Protein AF-Z4WVW5-F1 (afdb_monomer)

Foldseek 3Di:
DDDDDDDDDDPDDDDDDDDDDDDDDPPPPPPPPPPPPPPDDDDDDDDDPDPVVVVVLVVVVVQQPDPDSVVSVVCVVVVPDGDRPPDPPLVVVLVVLLVVLVVVLVVLVVVLVVLVVVLVPDDDPVVNVVSVVVNVVSVVVNVVSVVVNVVSVVVSVVD

InterPro domains:
  IPR045788 MobC-like protein [PF19514] (37-158)

Mean predicted aligned error: 17.01 Å

Sequence (159 aa):
MCLCPTNYRFADKDPCPKRGENHSEVVITTPRVMSERIERWDRWDTRLPSTKDQEKVIALFHKSGAKTKSDFVRARLLDESFKVITVDKSAVEYYRKLSQLTAQTHKIGILYNQTVKAINSYHSVKAAQVMLQRLEQYSQQIITLEQQAISLTLDYRKR

pLDDT: mean 77.6, std 21.46, range [31.7, 98.25]

Radius of gyration: 37.01 Å; Cα contacts (8 Å, |Δi|>4): 53; chains: 1; bounding box: 81×79×91 Å

Structure (mmCIF, N/CA/C/O backbone):
data_AF-Z4WVW5-F1
#
_entry.id   AF-Z4WVW5-F1
#
loop_
_atom_site.group_PDB
_atom_site.id
_atom_site.type_symbol
_atom_site.label_atom_id
_atom_site.label_alt_id
_atom_site.label_comp_id
_atom_site.label_asym_id
_atom_site.label_entity_id
_atom_site.label_seq_id
_atom_site.pdbx_PDB_ins_code
_atom_site.Cartn_x
_atom_site.Cartn_y
_atom_site.Cartn_z
_atom_site.occupancy
_atom_site.B_iso_or_equiv
_atom_site.auth_seq_id
_atom_site.auth_comp_id
_atom_site.auth_asym_id
_atom_site.auth_atom_id
_atom_site.pdbx_PDB_model_num
ATOM 1 N N . MET A 1 1 ? 21.839 41.599 -58.577 1.00 39.00 1 MET A N 1
ATOM 2 C CA . MET A 1 1 ? 22.358 40.400 -57.892 1.00 39.00 1 MET A CA 1
ATOM 3 C C . MET A 1 1 ? 23.797 40.660 -57.498 1.00 39.00 1 MET A C 1
ATOM 5 O O . MET A 1 1 ? 24.618 40.810 -58.387 1.00 39.00 1 MET A O 1
ATOM 9 N N . CYS A 1 2 ? 24.075 40.702 -56.198 1.00 31.70 2 CYS A N 1
ATOM 10 C CA . CYS A 1 2 ? 25.390 40.400 -55.640 1.00 31.70 2 CYS A CA 1
ATOM 11 C C . CYS A 1 2 ? 25.132 39.410 -54.504 1.00 31.70 2 CYS A C 1
ATOM 13 O O . CYS A 1 2 ? 24.402 39.721 -53.565 1.00 31.70 2 CYS A O 1
ATOM 15 N N . LEU A 1 3 ? 25.649 38.196 -54.656 1.00 38.47 3 LEU A N 1
ATOM 16 C CA . LEU A 1 3 ? 25.651 37.164 -53.631 1.00 38.47 3 LEU A CA 1
ATOM 17 C C . LEU A 1 3 ? 26.873 37.395 -52.745 1.00 38.47 3 LEU A C 1
ATOM 19 O O . LEU A 1 3 ? 27.987 37.400 -53.257 1.00 38.47 3 LEU A O 1
ATOM 23 N N . CYS A 1 4 ? 26.667 37.514 -51.437 1.00 39.22 4 CYS A N 1
ATOM 24 C CA . CYS A 1 4 ? 27.576 36.916 -50.468 1.00 39.22 4 CYS A CA 1
ATOM 25 C C . CYS A 1 4 ? 26.791 36.476 -49.222 1.00 39.22 4 CYS A C 1
ATOM 27 O O . CYS A 1 4 ? 25.831 37.152 -48.840 1.00 39.22 4 CYS A O 1
ATOM 29 N N . PRO A 1 5 ? 27.143 35.316 -48.640 1.00 42.47 5 PRO A N 1
ATOM 30 C CA . PRO A 1 5 ? 26.321 34.587 -47.689 1.00 42.47 5 PRO A CA 1
ATOM 31 C C . PRO A 1 5 ? 26.726 34.889 -46.240 1.00 42.47 5 PRO A C 1
ATOM 33 O O . PRO A 1 5 ? 27.718 35.557 -45.979 1.00 42.47 5 PRO A O 1
ATOM 36 N N . THR A 1 6 ? 25.970 34.311 -45.307 1.00 41.50 6 THR A N 1
ATOM 37 C CA . THR A 1 6 ? 26.150 34.306 -43.842 1.00 41.50 6 THR A CA 1
ATOM 38 C C . THR A 1 6 ? 25.627 35.532 -43.086 1.00 41.50 6 THR A C 1
ATOM 40 O O . THR A 1 6 ? 26.337 36.441 -42.675 1.00 41.50 6 THR A O 1
ATOM 43 N N . ASN A 1 7 ? 24.316 35.466 -42.829 1.00 43.22 7 ASN A N 1
ATOM 44 C CA . ASN A 1 7 ? 23.658 36.092 -41.688 1.00 43.22 7 ASN A CA 1
ATOM 45 C C . ASN A 1 7 ? 24.294 35.594 -40.382 1.00 43.22 7 ASN A C 1
ATOM 47 O O . ASN A 1 7 ? 23.912 34.539 -39.886 1.00 43.22 7 ASN A O 1
ATOM 51 N N . TYR A 1 8 ? 25.199 36.367 -39.792 1.00 40.72 8 TYR A N 1
ATOM 52 C CA . TYR A 1 8 ? 25.385 36.356 -38.343 1.00 40.72 8 TYR A CA 1
ATOM 53 C C . TYR A 1 8 ? 25.574 37.791 -37.853 1.00 40.72 8 TYR A C 1
ATOM 55 O O . TYR A 1 8 ? 26.498 38.497 -38.249 1.00 40.72 8 TYR A O 1
ATOM 63 N N . ARG A 1 9 ? 24.635 38.241 -37.015 1.00 36.62 9 ARG A N 1
ATOM 64 C CA . ARG A 1 9 ? 24.700 39.533 -36.332 1.00 36.62 9 ARG A CA 1
ATOM 65 C C . ARG A 1 9 ? 25.750 39.438 -35.226 1.00 36.62 9 ARG A C 1
ATOM 67 O O . ARG A 1 9 ? 25.518 38.746 -34.240 1.00 36.62 9 ARG A O 1
ATOM 74 N N . PHE A 1 10 ? 26.860 40.155 -35.368 1.00 37.53 10 PHE A N 1
ATOM 75 C CA . PHE A 1 10 ? 27.713 40.479 -34.229 1.00 37.53 10 PHE A CA 1
ATOM 76 C C . PHE A 1 10 ? 27.040 41.602 -33.436 1.00 37.53 10 PHE A C 1
ATOM 78 O O . PHE A 1 10 ? 26.938 42.736 -33.903 1.00 37.53 10 PHE A O 1
ATOM 85 N N . ALA A 1 11 ? 26.516 41.257 -32.263 1.00 47.97 11 ALA A N 1
ATOM 86 C CA . ALA A 1 11 ? 26.166 42.219 -31.233 1.00 47.97 11 ALA A CA 1
ATOM 87 C C . ALA A 1 11 ? 27.382 42.365 -30.315 1.00 47.97 11 ALA A C 1
ATOM 89 O O . ALA A 1 11 ? 27.515 41.612 -29.365 1.00 47.97 11 ALA A O 1
ATOM 90 N N . ASP A 1 12 ? 28.281 43.280 -30.664 1.00 45.47 12 ASP A N 1
ATOM 91 C CA . ASP A 1 12 ? 29.064 44.050 -29.698 1.00 45.47 12 ASP A CA 1
ATOM 92 C C . ASP A 1 12 ? 29.551 45.313 -30.412 1.00 45.47 12 ASP A C 1
ATOM 94 O O . ASP A 1 12 ? 30.298 45.279 -31.391 1.00 45.47 12 ASP A O 1
ATOM 98 N N . LYS A 1 13 ? 28.982 46.443 -29.997 1.00 40.88 13 LYS A N 1
ATOM 99 C CA . LYS A 1 13 ? 29.319 47.783 -30.464 1.00 40.88 13 LYS A CA 1
ATOM 100 C C . LYS A 1 13 ? 30.357 48.340 -29.497 1.00 40.88 13 LYS A C 1
ATOM 102 O O . LYS A 1 13 ? 29.965 48.985 -28.534 1.00 40.88 13 LYS A O 1
ATOM 107 N N . ASP A 1 14 ? 31.636 48.179 -29.806 1.00 44.62 14 ASP A N 1
ATOM 108 C CA . ASP A 1 14 ? 32.659 49.067 -29.252 1.00 44.62 14 ASP A CA 1
ATOM 109 C C . ASP A 1 14 ? 33.015 50.126 -30.308 1.00 44.62 14 ASP A C 1
ATOM 111 O O . ASP A 1 14 ? 33.326 49.780 -31.454 1.00 44.62 14 ASP A O 1
ATOM 115 N N . PRO A 1 15 ? 32.907 51.432 -30.001 1.00 42.28 15 PRO A N 1
ATOM 116 C CA . PRO A 1 15 ? 33.232 52.475 -30.963 1.00 42.28 15 PRO A CA 1
ATOM 117 C C . PRO A 1 15 ? 34.748 52.524 -31.204 1.00 42.28 15 PRO A C 1
ATOM 119 O O . PRO A 1 15 ? 35.536 52.477 -30.263 1.00 42.28 15 PRO A O 1
ATOM 122 N N . CYS A 1 16 ? 35.170 52.652 -32.469 1.00 39.53 16 CYS A N 1
ATOM 123 C CA . CYS A 1 16 ? 36.582 52.851 -32.812 1.00 39.53 16 CYS A CA 1
ATOM 124 C C . CYS A 1 16 ? 37.171 54.063 -32.060 1.00 39.53 16 CYS A C 1
ATOM 126 O O . CYS A 1 16 ? 36.547 55.132 -32.061 1.00 39.53 16 CYS A O 1
ATOM 128 N N . PRO A 1 17 ? 38.384 53.951 -31.485 1.00 41.31 17 PRO A N 1
ATOM 129 C CA . PRO A 1 17 ? 38.990 55.048 -30.749 1.00 41.31 17 PRO A CA 1
ATOM 130 C C . PRO A 1 17 ? 39.414 56.161 -31.713 1.00 41.31 17 PRO A C 1
ATOM 132 O O . PRO A 1 17 ? 40.002 55.915 -32.771 1.00 41.31 17 PRO A O 1
ATOM 135 N N . LYS A 1 18 ? 39.108 57.411 -31.348 1.00 38.47 18 LYS A N 1
ATOM 136 C CA . LYS A 1 18 ? 39.609 58.590 -32.059 1.00 38.47 18 LYS A CA 1
ATOM 137 C C . LYS A 1 18 ? 41.075 58.821 -31.698 1.00 38.47 18 LYS A C 1
ATOM 139 O O . LYS A 1 18 ? 41.465 58.745 -30.540 1.00 38.47 18 LYS A O 1
ATOM 144 N N . ARG A 1 19 ? 41.867 59.109 -32.729 1.00 39.41 19 ARG A N 1
ATOM 145 C CA . ARG A 1 19 ? 43.294 59.435 -32.669 1.00 39.41 19 ARG A CA 1
ATOM 146 C C . ARG A 1 19 ? 43.507 60.718 -31.848 1.00 39.41 19 ARG A C 1
ATOM 148 O O . ARG A 1 19 ? 43.008 61.763 -32.254 1.00 39.41 19 ARG A O 1
ATOM 155 N N . GLY A 1 20 ? 44.257 60.629 -30.749 1.00 34.94 20 GLY A N 1
ATOM 156 C CA . GLY A 1 20 ? 44.686 61.774 -29.941 1.00 34.94 20 GLY A CA 1
ATOM 157 C C . GLY A 1 20 ? 45.621 61.376 -28.790 1.00 34.94 20 GLY A C 1
ATOM 158 O O . GLY A 1 20 ? 45.187 60.709 -27.865 1.00 34.94 20 GLY A O 1
ATOM 159 N N . GLU A 1 21 ? 46.884 61.792 -28.919 1.00 38.62 21 GLU A N 1
ATOM 160 C CA . GLU A 1 21 ? 47.858 62.185 -27.877 1.00 38.62 21 GLU A CA 1
ATOM 161 C C . GLU A 1 21 ? 48.318 61.193 -26.776 1.00 38.62 21 GLU A C 1
ATOM 163 O O . GLU A 1 21 ? 47.671 60.953 -25.767 1.00 38.62 21 GLU A O 1
ATOM 168 N N . ASN A 1 22 ? 49.546 60.695 -26.982 1.00 42.91 22 ASN A N 1
ATOM 169 C CA . ASN A 1 22 ? 50.688 60.649 -26.054 1.00 42.91 22 ASN A CA 1
ATOM 170 C C . ASN A 1 22 ? 50.462 60.404 -24.550 1.00 42.91 22 ASN A C 1
ATOM 172 O O . ASN A 1 22 ? 50.681 61.324 -23.773 1.00 42.91 22 ASN A O 1
ATOM 176 N N . HIS A 1 23 ? 50.300 59.146 -24.124 1.00 36.28 23 HIS A N 1
ATOM 177 C CA . HIS A 1 23 ? 50.807 58.685 -22.820 1.00 36.28 23 HIS A CA 1
ATOM 178 C C . HIS A 1 23 ? 51.291 57.229 -22.926 1.00 36.28 23 HIS A C 1
ATOM 180 O O . HIS A 1 23 ? 50.565 56.359 -23.401 1.00 36.28 23 HIS A O 1
ATOM 186 N N . SER A 1 24 ? 52.526 56.958 -22.497 1.00 38.81 24 SER A N 1
ATOM 187 C CA . SER A 1 24 ? 53.051 55.596 -22.366 1.00 38.81 24 SER A CA 1
ATOM 188 C C . SER A 1 24 ? 52.468 54.953 -21.108 1.00 38.81 24 SER A C 1
ATOM 190 O O . SER A 1 24 ? 53.038 55.080 -20.026 1.00 38.81 24 SER A O 1
ATOM 192 N N . GLU A 1 25 ? 51.332 54.270 -21.220 1.00 37.12 25 GLU A N 1
ATOM 193 C CA . GLU A 1 25 ? 50.881 53.367 -20.161 1.00 37.12 25 GLU A CA 1
ATOM 194 C C . GLU A 1 25 ? 51.698 52.074 -20.228 1.00 37.12 25 GLU A C 1
ATOM 196 O O . GLU A 1 25 ? 51.626 51.309 -21.192 1.00 37.12 25 GLU A O 1
ATOM 201 N N . VAL A 1 26 ? 52.494 51.819 -19.187 1.00 43.03 26 VAL A N 1
ATOM 202 C CA . VAL A 1 26 ? 53.070 50.494 -18.949 1.00 43.03 26 VAL A CA 1
ATOM 203 C C . VAL A 1 26 ? 51.922 49.584 -18.527 1.00 43.03 26 VAL A C 1
ATOM 205 O O . VAL A 1 26 ? 51.609 49.443 -17.347 1.00 43.03 26 VAL A O 1
ATOM 208 N N . VAL A 1 27 ? 51.261 48.979 -19.511 1.00 42.75 27 VAL A N 1
ATOM 209 C CA . VAL A 1 27 ? 50.286 47.918 -19.274 1.00 42.75 27 VAL A CA 1
ATOM 210 C C . VAL A 1 27 ? 51.073 46.691 -18.834 1.00 42.75 27 VAL A C 1
ATOM 212 O O . VAL A 1 27 ? 51.580 45.930 -19.659 1.00 42.75 27 VAL A O 1
ATOM 215 N N . ILE A 1 28 ? 51.198 46.500 -17.518 1.00 41.00 28 ILE A N 1
ATOM 216 C CA . ILE A 1 28 ? 51.646 45.233 -16.942 1.00 41.00 28 ILE A CA 1
ATOM 217 C C . ILE A 1 28 ? 50.604 44.195 -17.351 1.00 41.00 28 ILE A C 1
ATOM 219 O O . ILE A 1 28 ? 49.548 44.053 -16.734 1.00 41.00 28 ILE A O 1
ATOM 223 N N . THR A 1 29 ? 50.877 43.496 -18.448 1.00 43.31 29 THR A N 1
ATOM 224 C CA . THR A 1 29 ? 50.050 42.388 -18.901 1.00 43.31 29 THR A CA 1
ATOM 225 C C . THR A 1 29 ? 50.359 41.234 -17.963 1.00 43.31 29 THR A C 1
ATOM 227 O O . THR A 1 29 ? 51.326 40.498 -18.144 1.00 43.31 29 THR A O 1
ATOM 230 N N . THR A 1 30 ? 49.565 41.093 -16.903 1.00 41.50 30 THR A N 1
ATOM 231 C CA . THR A 1 30 ? 49.474 39.803 -16.222 1.00 41.50 30 THR A CA 1
ATOM 232 C C . THR A 1 30 ? 49.127 38.775 -17.299 1.00 41.50 30 THR A C 1
ATOM 234 O O . THR A 1 30 ? 48.202 39.019 -18.083 1.00 41.50 30 THR A O 1
ATOM 237 N N . PRO A 1 31 ? 49.885 37.670 -17.432 1.00 43.88 31 PRO A N 1
ATOM 238 C CA . PRO A 1 31 ? 49.572 36.680 -18.440 1.00 43.88 31 PRO A CA 1
ATOM 239 C C . PRO A 1 31 ? 48.172 36.172 -18.126 1.00 43.88 31 PRO A C 1
ATOM 241 O O . PRO A 1 31 ? 47.926 35.567 -17.082 1.00 43.88 31 PRO A O 1
ATOM 244 N N . ARG A 1 32 ? 47.234 36.486 -19.022 1.00 46.62 32 ARG A N 1
ATOM 245 C CA . ARG A 1 32 ? 45.909 35.882 -19.042 1.00 46.62 32 ARG A CA 1
ATOM 246 C C . ARG A 1 32 ? 46.187 34.388 -19.069 1.00 46.62 32 ARG A C 1
ATOM 248 O O . ARG A 1 32 ? 46.727 33.905 -20.062 1.00 46.62 32 ARG A O 1
ATOM 255 N N . VAL A 1 33 ? 45.902 33.685 -17.972 1.00 50.38 33 VAL A N 1
ATOM 256 C CA . VAL A 1 33 ? 45.916 32.224 -17.973 1.00 50.38 33 VAL A CA 1
ATOM 257 C C . VAL A 1 33 ? 45.009 31.840 -19.126 1.00 50.38 33 VAL A C 1
ATOM 259 O O . VAL A 1 33 ? 43.801 32.086 -19.091 1.00 50.38 33 VAL A O 1
ATOM 262 N N . MET A 1 34 ? 45.621 31.360 -20.203 1.00 44.50 34 MET A N 1
ATOM 263 C CA . MET A 1 34 ? 44.897 30.802 -21.317 1.00 44.50 34 MET A CA 1
ATOM 264 C C . MET A 1 34 ? 44.231 29.560 -20.757 1.00 44.50 34 MET A C 1
ATOM 266 O O . MET A 1 34 ? 44.849 28.509 -20.650 1.00 44.50 34 MET A O 1
ATOM 270 N N . SER A 1 35 ? 42.980 29.704 -20.324 1.00 54.81 35 SER A N 1
ATOM 271 C CA . SER A 1 35 ? 42.094 28.560 -20.236 1.00 54.81 35 SER A CA 1
ATOM 272 C C . SER A 1 35 ? 42.088 27.990 -21.644 1.00 54.81 35 SER A C 1
ATOM 274 O O . SER A 1 35 ? 41.592 28.643 -22.567 1.00 54.81 35 SER A O 1
ATOM 276 N N . GLU A 1 36 ? 42.784 26.867 -21.820 1.00 55.28 36 GLU A N 1
ATOM 277 C CA . GLU A 1 36 ? 42.833 26.141 -23.077 1.00 55.28 36 GLU A CA 1
ATOM 278 C C . GLU A 1 36 ? 41.394 26.002 -23.554 1.00 55.28 36 GLU A C 1
ATOM 280 O O . GLU A 1 36 ? 40.564 25.327 -22.938 1.00 55.28 36 GLU A O 1
ATOM 285 N N . ARG A 1 37 ? 41.063 26.719 -24.629 1.00 55.75 37 ARG A N 1
ATOM 286 C CA . ARG A 1 37 ? 39.839 26.438 -25.355 1.00 55.75 37 ARG A CA 1
ATOM 287 C C . ARG A 1 37 ? 40.025 25.014 -25.846 1.00 55.75 37 ARG A C 1
ATOM 289 O O . ARG A 1 37 ? 40.879 24.769 -26.689 1.00 55.75 37 ARG A O 1
ATOM 296 N N . ILE A 1 38 ? 39.267 24.081 -25.278 1.00 57.91 38 ILE A N 1
ATOM 297 C CA . ILE A 1 38 ? 39.214 22.701 -25.756 1.00 57.91 38 ILE A CA 1
ATOM 298 C C . ILE A 1 38 ? 38.562 22.758 -27.145 1.00 57.91 38 ILE A C 1
ATOM 300 O O . ILE A 1 38 ? 37.338 22.723 -27.301 1.00 57.91 38 ILE A O 1
ATOM 304 N N . GLU A 1 39 ? 39.392 22.981 -28.158 1.00 63.12 39 GLU A N 1
ATOM 305 C CA . GLU A 1 39 ? 39.010 23.169 -29.550 1.00 6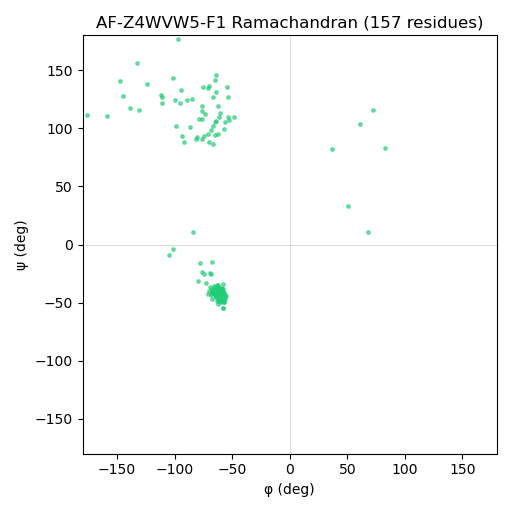3.12 39 GLU A CA 1
ATOM 306 C C . GLU A 1 39 ? 38.766 21.801 -30.189 1.00 63.12 39 GLU A C 1
ATOM 308 O O . GLU A 1 39 ? 39.668 21.172 -30.720 1.00 63.12 39 GLU A O 1
ATOM 313 N N . ARG A 1 40 ? 37.498 21.375 -30.148 1.00 58.12 40 ARG A N 1
ATOM 314 C CA . ARG A 1 40 ? 36.912 20.190 -30.804 1.00 58.12 40 ARG A CA 1
ATOM 315 C C . ARG A 1 40 ? 37.279 18.823 -30.222 1.00 58.12 40 ARG A C 1
ATOM 317 O O . ARG A 1 40 ? 38.375 18.308 -30.355 1.00 58.12 40 ARG A O 1
ATOM 324 N N . TRP A 1 41 ? 36.236 18.176 -29.716 1.00 66.44 41 TRP A N 1
ATOM 325 C CA . TRP A 1 41 ? 36.168 16.734 -29.516 1.00 66.44 41 TRP A CA 1
ATOM 326 C C . TRP A 1 41 ? 36.222 15.984 -30.857 1.00 66.44 41 TRP A C 1
ATOM 328 O O . TRP A 1 41 ? 35.545 16.395 -31.806 1.00 66.44 41 TRP A O 1
ATOM 338 N N . ASP A 1 42 ? 36.921 14.845 -30.902 1.00 76.81 42 ASP A N 1
ATOM 339 C CA . ASP A 1 42 ? 36.788 13.859 -31.979 1.00 76.81 42 ASP A CA 1
ATOM 340 C C . ASP A 1 42 ? 35.368 13.283 -31.963 1.00 76.81 42 ASP A C 1
ATOM 342 O O . ASP A 1 42 ? 34.973 12.529 -31.068 1.00 76.81 42 ASP A O 1
ATOM 346 N N . ARG A 1 43 ? 34.550 13.690 -32.939 1.00 75.31 43 ARG A N 1
ATOM 347 C CA . ARG A 1 43 ? 33.187 13.177 -33.080 1.00 75.31 43 ARG A CA 1
ATOM 348 C C . ARG A 1 43 ? 33.244 11.777 -33.680 1.00 75.31 43 ARG A C 1
ATOM 350 O O . ARG A 1 43 ? 33.664 11.602 -34.818 1.00 75.31 43 ARG A O 1
ATOM 357 N N . TRP A 1 44 ? 32.734 10.814 -32.929 1.00 77.12 44 TRP A N 1
ATOM 358 C CA . TRP A 1 44 ? 32.543 9.442 -33.366 1.00 77.12 44 TRP A CA 1
ATOM 359 C C . TRP A 1 44 ? 31.041 9.155 -33.472 1.00 77.12 44 TRP A C 1
ATOM 361 O O . TRP A 1 44 ? 30.274 9.423 -32.547 1.00 77.12 44 TRP A O 1
ATOM 371 N N . ASP A 1 45 ? 30.617 8.623 -34.616 1.00 80.31 45 ASP A N 1
ATOM 372 C CA . ASP A 1 45 ? 29.239 8.206 -34.869 1.00 80.31 45 ASP A CA 1
ATOM 373 C C . ASP A 1 45 ? 29.197 6.678 -34.968 1.00 80.31 45 ASP A C 1
ATOM 375 O O . ASP A 1 45 ? 29.931 6.076 -35.750 1.00 80.31 45 ASP A O 1
ATOM 379 N N . THR A 1 46 ? 28.326 6.031 -34.192 1.00 79.81 46 THR A N 1
ATOM 380 C CA . THR A 1 46 ? 28.145 4.571 -34.246 1.00 79.81 46 THR A CA 1
ATOM 381 C C . THR A 1 46 ? 26.785 4.234 -34.840 1.00 79.81 46 THR A C 1
ATOM 383 O O . THR A 1 46 ? 25.748 4.638 -34.312 1.00 79.81 46 THR A O 1
ATOM 386 N N . ARG A 1 47 ? 26.776 3.464 -35.934 1.00 82.50 47 ARG A N 1
ATOM 387 C CA . ARG A 1 47 ? 25.547 2.914 -36.522 1.00 82.50 47 ARG A CA 1
ATOM 388 C C . ARG A 1 47 ? 25.299 1.508 -35.986 1.00 82.50 47 ARG A C 1
ATOM 390 O O . ARG A 1 47 ? 26.194 0.672 -36.009 1.00 82.50 47 ARG A O 1
ATOM 397 N N . LEU A 1 48 ? 24.067 1.241 -35.562 1.00 86.19 48 LEU A N 1
ATOM 398 C CA . LEU A 1 48 ? 23.586 -0.102 -35.228 1.00 86.19 48 LEU A CA 1
ATOM 399 C C . LEU A 1 48 ? 22.794 -0.645 -36.428 1.00 86.19 48 LEU A C 1
ATOM 401 O O . LEU A 1 48 ? 21.660 -0.211 -36.624 1.00 86.19 48 LEU A O 1
ATOM 405 N N . PRO A 1 49 ? 23.358 -1.536 -37.262 1.00 85.94 49 PRO A N 1
ATOM 406 C CA . PRO A 1 49 ? 22.700 -1.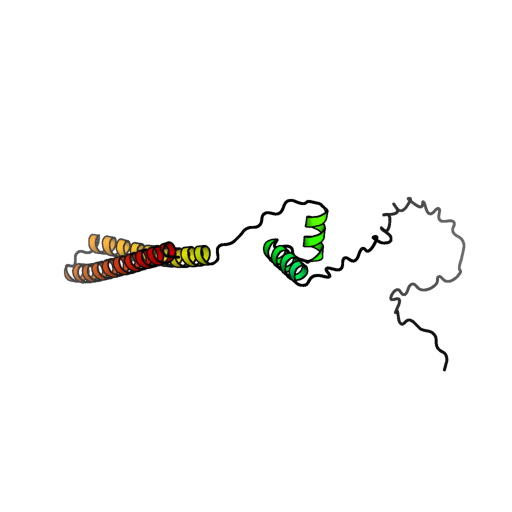984 -38.495 1.00 85.94 49 PRO A CA 1
ATOM 407 C C . PRO A 1 49 ? 21.540 -2.961 -38.243 1.00 85.94 49 PRO A C 1
ATOM 409 O O . PRO A 1 49 ? 20.620 -3.057 -39.047 1.00 85.94 49 PRO A O 1
ATOM 412 N N . SER A 1 50 ? 21.574 -3.680 -37.123 1.00 93.19 50 SER A N 1
ATOM 413 C CA . SER A 1 50 ? 20.579 -4.681 -36.745 1.00 93.19 50 SER A CA 1
ATOM 414 C C . SER A 1 50 ? 19.445 -4.047 -35.943 1.00 93.19 50 SER A C 1
ATOM 416 O O . SER A 1 50 ? 19.678 -3.459 -34.885 1.00 93.19 50 SER A O 1
ATOM 418 N N . THR A 1 51 ? 18.203 -4.220 -36.400 1.00 91.19 51 THR A N 1
ATOM 419 C CA . THR A 1 51 ? 17.004 -3.765 -35.676 1.00 91.19 51 THR A CA 1
ATOM 420 C C . THR A 1 51 ? 16.915 -4.391 -34.283 1.00 91.19 51 THR A C 1
ATOM 422 O O . THR A 1 51 ? 16.614 -3.699 -33.315 1.00 91.19 51 THR A O 1
ATOM 425 N N . LYS A 1 52 ? 17.285 -5.673 -34.142 1.00 92.62 52 LYS A N 1
ATOM 426 C CA . LYS A 1 52 ? 17.306 -6.362 -32.839 1.00 92.62 52 LYS A CA 1
ATOM 427 C C . LYS A 1 52 ? 18.291 -5.719 -31.865 1.00 92.62 52 LYS A C 1
ATOM 429 O O . LYS A 1 52 ? 18.028 -5.664 -30.667 1.00 92.62 52 LYS A O 1
ATOM 434 N N . ASP A 1 53 ? 19.432 -5.242 -32.353 1.00 89.62 53 ASP A N 1
ATOM 435 C CA . ASP A 1 53 ? 20.435 -4.618 -31.488 1.00 89.62 53 ASP A CA 1
ATOM 436 C C . ASP A 1 53 ? 20.071 -3.169 -31.159 1.00 89.62 53 ASP A C 1
ATOM 438 O O . ASP A 1 53 ? 20.305 -2.728 -30.035 1.00 89.62 53 ASP A O 1
ATOM 442 N N . GLN A 1 54 ? 19.388 -2.465 -32.06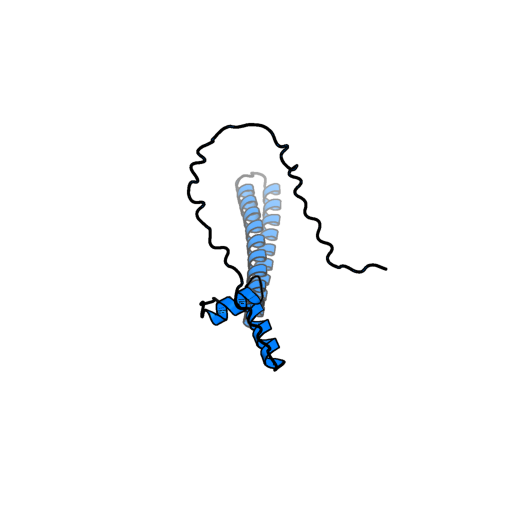8 1.00 89.62 54 GLN A N 1
ATOM 443 C CA . GLN A 1 54 ? 18.757 -1.180 -31.751 1.00 89.62 54 GLN A CA 1
ATOM 444 C C . GLN A 1 54 ? 17.737 -1.328 -30.613 1.00 89.62 54 GLN A C 1
ATOM 446 O O . GLN A 1 54 ? 17.800 -0.584 -29.634 1.00 89.62 54 GLN A O 1
ATOM 451 N N . GLU A 1 55 ? 16.844 -2.318 -30.694 1.00 91.50 55 GLU A N 1
ATOM 452 C CA . GLU A 1 55 ? 15.848 -2.600 -29.652 1.00 91.50 55 GLU A CA 1
ATOM 453 C C . GLU A 1 55 ? 16.500 -2.922 -28.303 1.00 91.50 55 GLU A C 1
ATOM 455 O O . GLU A 1 55 ? 16.114 -2.358 -27.276 1.00 91.50 55 GLU A O 1
ATOM 460 N N . LYS A 1 56 ? 17.536 -3.772 -28.289 1.00 89.19 56 LYS A N 1
ATOM 461 C CA . LYS A 1 56 ? 18.288 -4.094 -27.066 1.00 89.19 56 LYS A CA 1
ATOM 462 C C . LYS A 1 56 ? 18.929 -2.855 -26.445 1.00 89.19 56 LYS A C 1
ATOM 464 O O . LYS A 1 56 ? 18.802 -2.653 -25.240 1.00 89.19 56 LYS A O 1
ATOM 469 N N . VAL A 1 57 ? 19.605 -2.021 -27.239 1.00 88.75 57 VAL A N 1
ATOM 470 C CA . VAL A 1 57 ? 20.272 -0.802 -26.748 1.00 88.75 57 VAL A CA 1
ATOM 471 C C . VAL A 1 57 ? 19.254 0.192 -26.193 1.00 88.75 57 VAL A C 1
ATOM 473 O O . VAL A 1 57 ? 19.490 0.780 -25.140 1.00 88.75 57 VAL A O 1
ATOM 476 N N . ILE A 1 58 ? 18.092 0.336 -26.836 1.00 88.94 58 ILE A N 1
ATOM 477 C CA . ILE A 1 58 ? 16.990 1.168 -26.335 1.00 88.94 58 ILE A CA 1
ATOM 478 C C . ILE A 1 58 ? 16.450 0.616 -25.010 1.00 88.94 58 ILE A C 1
ATOM 480 O O . ILE A 1 58 ? 16.277 1.369 -24.051 1.00 88.94 58 ILE A O 1
ATOM 484 N N . ALA A 1 59 ? 16.234 -0.697 -24.910 1.00 88.06 59 ALA A N 1
ATOM 485 C CA . ALA A 1 59 ? 15.783 -1.327 -23.673 1.00 88.06 59 ALA A CA 1
ATOM 486 C C . ALA A 1 59 ? 16.796 -1.142 -22.528 1.00 88.06 59 ALA A C 1
ATOM 488 O O . ALA A 1 59 ? 16.404 -0.857 -21.395 1.00 88.06 59 ALA A O 1
ATOM 489 N N . LEU A 1 60 ? 18.095 -1.264 -22.814 1.00 86.81 60 LEU A N 1
ATOM 490 C CA . LEU A 1 60 ? 19.161 -1.014 -21.843 1.00 86.81 60 LEU A CA 1
ATOM 491 C C . LEU A 1 60 ? 19.227 0.459 -21.429 1.00 86.81 60 LEU A C 1
ATOM 493 O O . LEU A 1 60 ? 19.371 0.739 -20.241 1.00 86.81 60 LEU A O 1
ATOM 497 N N . PHE A 1 61 ? 19.046 1.390 -22.369 1.00 87.81 61 PHE A N 1
ATOM 498 C CA . PHE A 1 61 ? 18.953 2.817 -22.069 1.00 87.81 61 PHE A CA 1
ATOM 499 C C . PHE A 1 61 ? 17.816 3.097 -21.078 1.00 87.81 61 PHE A C 1
ATOM 501 O O . PHE A 1 61 ? 18.054 3.705 -20.035 1.00 87.81 61 PHE A O 1
ATOM 508 N N . HIS A 1 62 ? 16.613 2.573 -21.325 1.00 85.94 62 HIS A N 1
ATOM 509 C CA . HIS A 1 62 ? 15.489 2.736 -20.397 1.00 85.94 62 HIS A CA 1
ATOM 510 C C . HIS A 1 62 ? 15.754 2.113 -19.021 1.00 85.94 62 HIS A C 1
ATOM 512 O O . HIS A 1 62 ? 15.400 2.705 -18.004 1.00 85.94 62 HIS A O 1
ATOM 518 N N . LYS A 1 63 ? 16.412 0.949 -18.972 1.00 82.50 63 LYS A N 1
ATOM 519 C CA . LYS A 1 63 ? 16.814 0.295 -17.716 1.00 82.50 63 LYS A CA 1
ATOM 520 C C . LYS A 1 63 ? 17.903 1.054 -16.955 1.00 82.50 63 LYS A C 1
ATOM 522 O O . LYS A 1 63 ? 18.006 0.890 -15.744 1.00 82.50 63 LYS A O 1
ATOM 527 N N . SER A 1 64 ? 18.719 1.846 -17.648 1.00 82.44 64 SER A N 1
ATOM 528 C CA . SER A 1 64 ? 19.851 2.555 -17.047 1.00 82.44 64 SER A CA 1
ATOM 529 C C . SER A 1 64 ? 19.458 3.785 -16.232 1.00 82.44 64 SER A C 1
ATOM 531 O O . SER A 1 64 ? 20.225 4.209 -15.374 1.00 82.44 64 SER A O 1
ATOM 533 N N . GLY A 1 65 ? 18.291 4.380 -16.510 1.00 81.75 65 GLY A N 1
ATOM 534 C CA . GLY A 1 65 ? 17.870 5.638 -15.887 1.00 81.75 65 GLY A CA 1
ATOM 535 C C . GLY A 1 65 ? 18.704 6.863 -16.293 1.00 81.75 65 GLY A C 1
ATOM 536 O O . GLY A 1 65 ? 18.569 7.920 -15.679 1.00 81.75 65 GLY A O 1
ATOM 537 N N . ALA A 1 66 ? 19.566 6.748 -17.310 1.00 86.88 66 ALA A N 1
ATOM 538 C CA . ALA A 1 66 ? 20.362 7.860 -17.814 1.00 86.88 66 ALA A CA 1
ATOM 539 C C . ALA A 1 66 ? 19.480 8.974 -18.406 1.00 86.88 66 ALA A C 1
ATOM 541 O O . ALA A 1 66 ? 18.453 8.712 -19.033 1.00 86.88 66 ALA A O 1
ATOM 542 N N . LYS A 1 67 ? 19.914 10.232 -18.254 1.00 87.12 67 LYS A N 1
ATOM 543 C CA . LYS A 1 67 ? 19.176 11.406 -18.755 1.00 87.12 67 LYS A CA 1
ATOM 544 C C . LYS A 1 67 ? 19.136 11.465 -20.281 1.00 87.12 67 LYS A C 1
ATOM 546 O O . LYS A 1 67 ? 18.119 11.845 -20.856 1.00 87.12 67 LYS A O 1
ATOM 551 N N . THR A 1 68 ? 20.235 11.098 -20.939 1.00 89.38 68 THR A N 1
ATOM 552 C CA . THR A 1 68 ? 20.350 11.119 -22.400 1.00 89.38 68 THR A CA 1
ATOM 553 C C . THR A 1 68 ? 20.948 9.818 -22.930 1.00 89.38 68 THR A C 1
ATOM 555 O O . THR A 1 68 ? 21.677 9.116 -22.225 1.00 89.38 68 THR A O 1
ATOM 558 N N . LYS A 1 69 ? 20.664 9.497 -24.200 1.00 88.69 69 LYS A N 1
ATOM 559 C CA . LYS A 1 69 ? 21.257 8.332 -24.880 1.00 88.69 69 LYS A CA 1
ATOM 560 C C . LYS A 1 69 ? 22.785 8.422 -24.910 1.00 88.69 69 LYS A C 1
ATOM 562 O O . LYS A 1 69 ? 23.451 7.414 -24.708 1.00 88.69 69 LYS A O 1
ATOM 567 N N . SER A 1 70 ? 23.330 9.621 -25.112 1.00 87.38 70 SER A N 1
ATOM 568 C CA . SER A 1 70 ? 24.775 9.856 -25.132 1.00 87.38 70 SER A CA 1
ATOM 569 C C . SER A 1 70 ? 25.422 9.575 -23.780 1.00 87.38 70 SER A C 1
ATOM 571 O O . SER A 1 70 ? 26.478 8.953 -23.743 1.00 87.38 70 SER A O 1
ATOM 573 N N . ASP A 1 71 ? 24.783 9.970 -22.675 1.00 87.56 71 ASP A N 1
ATOM 574 C CA . ASP A 1 71 ? 25.291 9.671 -21.330 1.00 87.56 71 ASP A CA 1
ATOM 575 C C . ASP A 1 71 ? 25.288 8.166 -21.057 1.00 87.56 71 ASP A C 1
ATOM 577 O O . ASP A 1 71 ? 26.269 7.633 -20.547 1.00 87.56 71 ASP A O 1
ATOM 581 N N . PHE A 1 72 ? 24.227 7.465 -21.469 1.00 87.62 72 PHE A N 1
ATOM 582 C CA . PHE A 1 72 ? 24.163 6.009 -21.362 1.00 87.62 72 PHE A CA 1
ATOM 583 C C . PHE A 1 72 ? 25.281 5.318 -22.146 1.00 87.62 72 PHE A C 1
ATOM 585 O O . PHE A 1 72 ? 25.962 4.451 -21.601 1.00 87.62 72 PHE A O 1
ATOM 592 N N . VAL A 1 73 ? 25.488 5.700 -23.410 1.00 88.31 73 VAL A N 1
ATOM 593 C CA . VAL A 1 73 ? 26.527 5.089 -24.248 1.00 88.31 73 VAL A CA 1
ATOM 594 C C . VAL A 1 73 ? 27.922 5.430 -23.719 1.00 88.31 73 VAL A C 1
ATOM 596 O O . VAL A 1 73 ? 28.760 4.535 -23.650 1.00 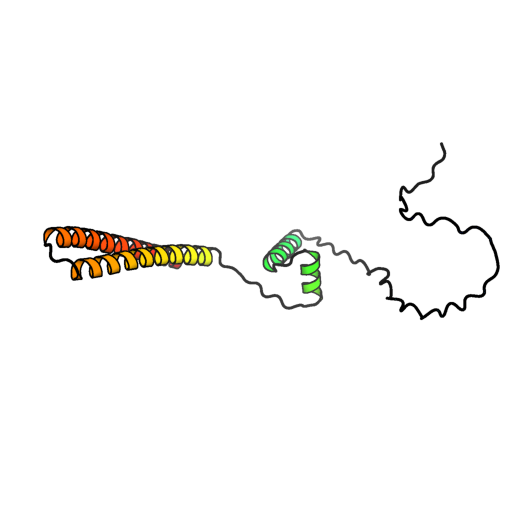88.31 73 VAL A O 1
ATOM 599 N N . ARG A 1 74 ? 28.166 6.673 -23.280 1.00 87.50 74 ARG A N 1
ATOM 600 C CA . ARG A 1 74 ? 29.434 7.069 -22.647 1.00 87.50 74 ARG A CA 1
ATOM 601 C C . ARG A 1 74 ? 29.730 6.195 -21.428 1.00 87.50 74 ARG A C 1
ATOM 603 O O . ARG A 1 74 ? 30.806 5.617 -21.360 1.00 87.50 74 ARG A O 1
ATOM 610 N N . ALA A 1 75 ? 28.756 6.029 -20.535 1.00 86.94 75 ALA A N 1
ATOM 611 C CA . ALA A 1 75 ? 28.895 5.185 -19.352 1.00 86.94 75 ALA A CA 1
ATOM 612 C C . ALA A 1 75 ? 29.140 3.706 -19.706 1.00 86.94 75 ALA A C 1
ATOM 614 O O . ALA A 1 75 ? 29.883 3.025 -19.012 1.00 86.94 75 ALA A O 1
ATOM 615 N N . ARG A 1 76 ? 28.542 3.185 -20.792 1.00 85.25 76 ARG A N 1
ATOM 616 C CA . ARG A 1 76 ? 28.832 1.820 -21.274 1.00 85.25 76 ARG A CA 1
ATOM 617 C C . ARG A 1 76 ? 30.257 1.683 -21.814 1.00 85.25 76 ARG A C 1
ATOM 619 O O . ARG A 1 76 ? 30.883 0.664 -21.565 1.00 85.25 76 ARG A O 1
ATOM 626 N N . LEU A 1 77 ? 30.743 2.669 -22.567 1.00 87.25 77 LEU A N 1
ATOM 627 C CA . LEU A 1 77 ? 32.077 2.631 -23.178 1.00 87.25 77 LEU A CA 1
ATOM 628 C C . LEU A 1 77 ? 33.206 2.829 -22.171 1.00 87.25 77 LEU A C 1
ATOM 630 O O . LEU A 1 77 ? 34.271 2.249 -22.341 1.00 87.25 77 LEU A O 1
ATOM 634 N N . LEU A 1 78 ? 32.965 3.630 -21.135 1.00 88.44 78 LEU A N 1
ATOM 635 C CA . LEU A 1 78 ? 33.903 3.849 -20.034 1.00 88.44 78 LEU A CA 1
ATOM 636 C C . LEU A 1 78 ? 33.815 2.763 -18.949 1.00 88.44 78 LEU A C 1
ATOM 638 O O . LEU A 1 78 ? 34.384 2.933 -17.877 1.00 88.44 78 LEU A O 1
ATOM 642 N N . ASP A 1 79 ? 33.090 1.674 -19.225 1.00 81.19 79 ASP A N 1
ATOM 643 C CA . ASP A 1 79 ? 32.860 0.549 -18.313 1.00 81.19 79 ASP A CA 1
ATOM 644 C C . ASP A 1 79 ? 32.359 0.974 -16.918 1.00 81.19 79 ASP A C 1
ATOM 646 O O . ASP A 1 79 ? 32.639 0.356 -15.891 1.00 81.19 79 ASP A O 1
ATOM 650 N N . GLU A 1 80 ? 31.578 2.056 -16.858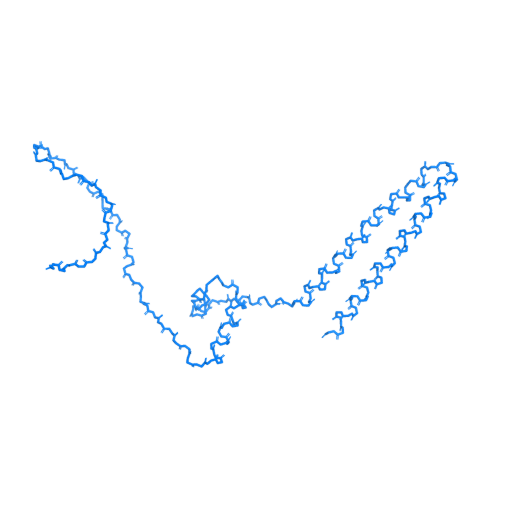 1.00 84.25 80 GLU A N 1
ATOM 651 C CA . GLU A 1 80 ? 30.992 2.507 -15.604 1.00 84.25 80 GLU A CA 1
ATOM 652 C C . GLU A 1 80 ? 29.967 1.472 -15.126 1.00 84.25 80 GLU A C 1
ATOM 654 O O . GLU A 1 80 ? 29.025 1.094 -15.840 1.00 84.25 80 GLU A O 1
ATOM 659 N N . SER A 1 81 ? 30.103 1.016 -13.881 1.00 67.44 81 SER A N 1
ATOM 660 C CA . SER A 1 81 ? 29.095 0.150 -13.272 1.00 67.44 81 SER A CA 1
ATOM 661 C C . SER A 1 81 ? 27.768 0.909 -13.143 1.00 67.44 81 SER A C 1
ATOM 663 O O . SER A 1 81 ? 27.730 2.035 -12.651 1.00 67.44 81 SER A O 1
ATOM 665 N N . PHE A 1 82 ? 26.661 0.307 -13.578 1.00 68.31 82 PHE A N 1
ATOM 666 C CA . PHE A 1 82 ? 25.327 0.855 -13.339 1.00 68.31 82 PHE A CA 1
ATOM 667 C C . PHE A 1 82 ? 24.465 -0.173 -12.626 1.00 68.31 82 PHE A C 1
ATOM 669 O O . PHE A 1 82 ? 24.472 -1.362 -12.946 1.00 68.31 82 PHE A O 1
ATOM 676 N 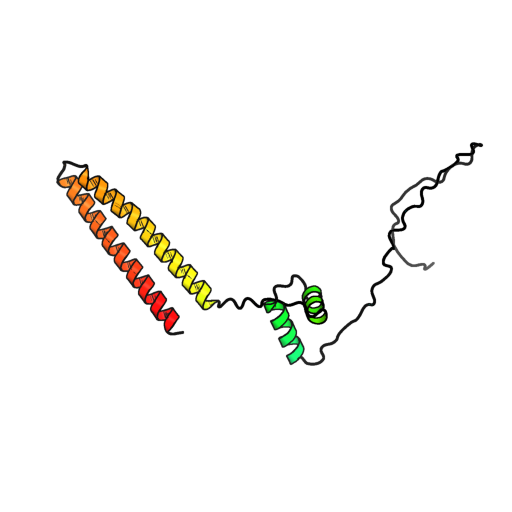N . LYS A 1 83 ? 23.697 0.301 -11.650 1.00 64.25 83 LYS A N 1
ATOM 677 C CA . LYS A 1 83 ? 22.739 -0.518 -10.922 1.00 64.25 83 LYS A CA 1
ATOM 678 C C . LYS A 1 83 ? 21.426 -0.514 -11.694 1.00 64.25 83 LYS A C 1
ATOM 680 O O . LYS A 1 83 ? 20.663 0.445 -11.610 1.00 64.25 83 LYS A O 1
ATOM 685 N N . VAL A 1 84 ? 21.150 -1.581 -12.442 1.00 62.78 84 VAL A N 1
ATOM 686 C CA . VAL A 1 84 ? 19.804 -1.810 -12.982 1.00 62.78 84 VAL A CA 1
ATOM 687 C C . VAL A 1 84 ? 18.880 -2.083 -11.799 1.00 62.78 84 VAL A C 1
ATOM 689 O O . VAL A 1 84 ? 18.875 -3.180 -11.245 1.00 62.78 84 VAL A O 1
ATOM 692 N N . ILE A 1 85 ? 18.100 -1.087 -11.388 1.00 63.12 85 ILE A N 1
ATOM 693 C CA . ILE A 1 85 ? 17.015 -1.304 -10.432 1.00 63.12 85 ILE A CA 1
ATOM 694 C C . ILE A 1 85 ? 15.835 -1.834 -11.245 1.00 63.12 85 ILE A C 1
ATOM 696 O O . ILE A 1 85 ? 15.047 -1.072 -11.804 1.00 63.12 85 ILE A O 1
ATOM 700 N N . THR A 1 86 ? 15.732 -3.156 -11.371 1.00 64.56 86 THR A N 1
ATOM 701 C CA . THR A 1 86 ? 14.523 -3.782 -11.909 1.00 64.56 86 THR A CA 1
ATOM 702 C C . THR A 1 86 ? 13.404 -3.588 -10.896 1.00 64.56 86 THR A C 1
ATOM 704 O O . THR A 1 86 ? 13.319 -4.302 -9.900 1.00 64.56 86 THR A O 1
ATOM 707 N N . VAL A 1 87 ? 12.563 -2.585 -11.126 1.00 66.06 87 VAL A N 1
ATOM 708 C CA . VAL A 1 87 ? 11.357 -2.387 -10.328 1.00 66.06 87 VAL A CA 1
ATOM 709 C C . VAL A 1 87 ? 10.307 -3.369 -10.830 1.00 66.06 87 VAL A C 1
ATOM 711 O O . VAL A 1 87 ? 9.769 -3.201 -11.927 1.00 66.06 87 VAL A O 1
ATOM 714 N N . ASP A 1 88 ? 10.021 -4.397 -10.035 1.00 78.75 88 ASP A N 1
ATOM 715 C CA . ASP A 1 88 ? 8.850 -5.231 -10.264 1.00 78.75 88 ASP A CA 1
ATOM 716 C C . ASP A 1 88 ? 7.596 -4.368 -10.070 1.00 78.75 88 ASP A C 1
ATOM 718 O O . ASP A 1 88 ? 7.219 -3.993 -8.957 1.00 78.75 88 ASP A O 1
ATOM 722 N N . LYS A 1 89 ? 6.967 -4.011 -11.193 1.00 82.25 89 LYS A N 1
ATOM 723 C CA . LYS A 1 89 ? 5.762 -3.176 -11.220 1.00 82.25 89 LYS A CA 1
ATOM 724 C C . LYS A 1 89 ? 4.631 -3.808 -10.409 1.00 82.25 89 LYS A C 1
ATOM 726 O O . LYS A 1 89 ? 3.862 -3.077 -9.788 1.00 82.25 89 LYS A O 1
ATOM 731 N N . SER A 1 90 ? 4.546 -5.139 -10.396 1.00 84.25 90 SER A N 1
ATOM 732 C CA . SER A 1 90 ? 3.515 -5.867 -9.662 1.00 84.25 90 SER A CA 1
ATOM 733 C C . SER A 1 90 ? 3.743 -5.791 -8.151 1.00 84.25 90 SER A C 1
ATOM 735 O O . SER A 1 90 ? 2.804 -5.484 -7.414 1.00 84.25 90 SER A O 1
ATOM 737 N N . ALA A 1 91 ? 4.993 -5.937 -7.699 1.00 88.25 91 ALA A N 1
ATOM 738 C CA . ALA A 1 91 ? 5.374 -5.748 -6.303 1.00 88.25 91 ALA A CA 1
ATOM 739 C C . ALA A 1 91 ? 5.101 -4.316 -5.831 1.00 88.25 91 ALA A C 1
ATOM 741 O O . ALA A 1 91 ? 4.517 -4.113 -4.767 1.00 88.25 91 ALA A O 1
ATOM 742 N N . VAL A 1 92 ? 5.454 -3.304 -6.633 1.00 90.75 92 VAL A N 1
ATOM 743 C CA . VAL A 1 92 ? 5.178 -1.898 -6.289 1.00 90.75 92 VAL A CA 1
ATOM 744 C C . VAL A 1 92 ? 3.682 -1.644 -6.135 1.00 90.75 92 VAL A C 1
ATOM 746 O O . VAL A 1 92 ? 3.261 -0.996 -5.174 1.00 90.75 92 VAL A O 1
ATOM 749 N N . GLU A 1 93 ? 2.864 -2.156 -7.053 1.00 91.94 93 GLU A N 1
ATOM 750 C CA . GLU A 1 93 ? 1.414 -2.002 -6.966 1.00 91.94 93 GLU A CA 1
ATOM 751 C C . GLU A 1 93 ? 0.838 -2.701 -5.726 1.00 91.94 93 GLU A C 1
ATOM 753 O O . GLU A 1 93 ? 0.005 -2.115 -5.026 1.00 91.94 93 GLU A O 1
ATOM 758 N N . TYR A 1 94 ? 1.314 -3.912 -5.425 1.00 95.31 94 TYR A N 1
ATOM 759 C CA . TYR A 1 94 ? 0.948 -4.665 -4.228 1.00 95.31 94 TYR A CA 1
ATOM 760 C C . TYR A 1 94 ? 1.261 -3.878 -2.948 1.00 95.31 94 TYR A C 1
ATOM 762 O O . TYR A 1 94 ? 0.352 -3.607 -2.161 1.00 95.31 94 TYR A O 1
ATOM 770 N N . TYR A 1 95 ? 2.506 -3.428 -2.767 1.00 95.50 95 TYR A N 1
ATOM 771 C CA . TYR A 1 95 ? 2.906 -2.681 -1.570 1.00 95.50 95 TYR A CA 1
ATOM 772 C C . TYR A 1 95 ? 2.161 -1.354 -1.428 1.00 95.50 95 TYR A C 1
ATOM 774 O O . TYR A 1 95 ? 1.818 -0.962 -0.310 1.00 95.50 95 TYR A O 1
ATOM 782 N N . ARG A 1 96 ? 1.850 -0.674 -2.539 1.00 96.50 96 ARG A N 1
ATOM 783 C CA . ARG A 1 96 ? 1.038 0.550 -2.519 1.00 96.50 96 ARG A CA 1
ATOM 784 C C . ARG A 1 96 ? -0.370 0.275 -1.990 1.00 96.50 96 ARG A C 1
ATOM 786 O O . ARG A 1 96 ? -0.8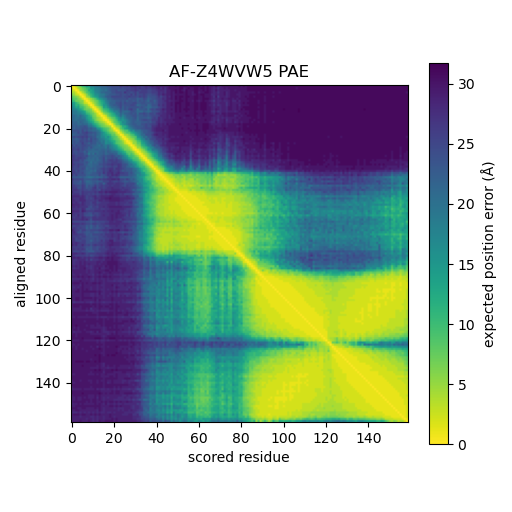40 0.999 -1.113 1.00 96.50 96 ARG A O 1
ATOM 793 N N . LYS A 1 97 ? -1.034 -0.765 -2.507 1.00 97.25 97 LYS A N 1
ATOM 794 C CA . LYS A 1 97 ? -2.387 -1.163 -2.084 1.00 97.25 97 LYS A CA 1
ATOM 795 C C . LYS A 1 97 ? -2.404 -1.633 -0.629 1.00 97.25 97 LYS A C 1
ATOM 797 O O . LYS A 1 97 ? -3.258 -1.191 0.134 1.00 97.25 97 LYS A O 1
ATOM 802 N N . LEU A 1 98 ? -1.429 -2.445 -0.220 1.00 97.81 98 LEU A N 1
ATOM 803 C CA . LEU A 1 98 ? -1.301 -2.900 1.165 1.00 97.81 98 LEU A CA 1
ATOM 804 C C . LEU A 1 98 ? -1.094 -1.721 2.125 1.00 97.81 98 LEU A C 1
ATOM 806 O O . LEU A 1 98 ? -1.780 -1.627 3.136 1.00 97.81 98 LEU A O 1
ATOM 810 N N . SER A 1 99 ? -0.216 -0.775 1.777 1.00 97.94 99 SER A N 1
ATOM 811 C CA . SER A 1 99 ? 0.019 0.424 2.594 1.00 97.94 99 SER A CA 1
ATOM 812 C C . SER A 1 99 ? -1.249 1.265 2.766 1.00 97.94 99 SER A C 1
ATOM 814 O O . SER A 1 99 ? -1.496 1.799 3.846 1.00 97.94 99 SER A O 1
ATOM 816 N N . GLN A 1 100 ? -2.079 1.364 1.722 1.00 97.94 100 GLN A N 1
ATOM 817 C CA . GLN A 1 100 ? -3.365 2.055 1.794 1.00 97.94 100 GLN A CA 1
ATOM 818 C C . GLN A 1 100 ? -4.329 1.367 2.770 1.00 97.94 100 GLN A C 1
ATOM 820 O O . GLN A 1 100 ? -4.944 2.058 3.584 1.00 97.94 100 GLN A O 1
ATOM 825 N N . LEU A 1 101 ? -4.440 0.036 2.717 1.00 98.06 101 LEU A N 1
ATOM 826 C CA . LEU A 1 101 ? -5.270 -0.736 3.647 1.00 98.06 101 LEU A CA 1
ATOM 827 C C . LEU A 1 101 ? -4.786 -0.558 5.091 1.00 98.06 101 LEU A C 1
ATOM 829 O O . LEU A 1 101 ? -5.574 -0.187 5.956 1.00 98.06 101 LEU A O 1
ATOM 833 N N . THR A 1 102 ? -3.480 -0.689 5.339 1.00 96.81 102 THR A N 1
ATOM 834 C CA . THR A 1 102 ? -2.889 -0.481 6.671 1.00 96.81 102 THR A CA 1
ATOM 835 C C . THR A 1 102 ? -3.169 0.923 7.212 1.00 96.81 102 THR A C 1
ATOM 837 O O . THR A 1 102 ? -3.508 1.085 8.385 1.00 96.81 102 THR A O 1
ATOM 840 N N . ALA A 1 103 ? -3.087 1.954 6.365 1.00 98.06 103 ALA A N 1
ATOM 841 C CA . ALA A 1 103 ? -3.406 3.322 6.763 1.00 98.06 103 ALA A CA 1
ATOM 842 C C . ALA A 1 103 ? -4.891 3.501 7.129 1.00 98.06 103 ALA A C 1
ATOM 844 O O . ALA A 1 103 ? -5.208 4.254 8.052 1.00 98.06 103 ALA A O 1
ATOM 845 N N . GLN A 1 104 ? -5.806 2.823 6.429 1.00 97.88 104 GLN A N 1
ATOM 846 C CA . GLN A 1 104 ? -7.232 2.827 6.765 1.00 97.88 104 GLN A CA 1
ATOM 847 C C . GLN A 1 104 ? -7.494 2.107 8.091 1.00 97.88 104 GLN A C 1
ATOM 849 O O . GLN A 1 104 ? -8.139 2.687 8.964 1.00 97.88 104 GLN A O 1
ATOM 854 N N . THR A 1 105 ? -6.919 0.919 8.292 1.00 97.81 105 THR A N 1
ATOM 855 C CA . THR A 1 105 ? -7.024 0.170 9.554 1.00 97.81 105 THR A CA 1
ATOM 856 C C . THR A 1 105 ? -6.520 0.999 10.731 1.00 97.81 105 THR A C 1
ATOM 858 O O . THR A 1 105 ? -7.195 1.094 11.752 1.00 97.81 105 THR A O 1
ATOM 861 N N . HIS A 1 106 ? -5.386 1.690 10.575 1.00 97.88 106 HIS A N 1
ATOM 862 C CA . HIS A 1 106 ? -4.848 2.566 11.616 1.00 97.88 106 HIS A CA 1
ATOM 863 C C . HIS A 1 106 ? -5.798 3.722 11.971 1.00 97.88 106 HIS A C 1
ATOM 865 O O . HIS A 1 106 ? -6.018 4.003 13.149 1.00 97.88 106 HIS A O 1
ATOM 871 N N . LYS A 1 107 ? -6.411 4.375 10.972 1.00 98.06 107 LYS A N 1
ATOM 872 C CA . LYS A 1 107 ? -7.404 5.439 11.210 1.00 98.06 107 LYS A CA 1
ATOM 873 C C . LYS A 1 107 ? -8.597 4.925 12.013 1.00 98.06 107 LYS A C 1
ATOM 875 O O . LYS A 1 107 ? -9.011 5.582 12.966 1.00 98.06 107 LYS A O 1
ATOM 880 N N . ILE A 1 108 ? -9.119 3.751 11.663 1.00 97.38 108 ILE A N 1
ATOM 881 C CA . ILE A 1 108 ? -10.236 3.138 12.391 1.00 97.38 108 ILE A CA 1
ATOM 882 C C . ILE A 1 108 ? -9.798 2.729 13.800 1.00 97.38 108 ILE A C 1
ATOM 884 O O . ILE A 1 108 ? -10.533 2.975 14.749 1.00 97.38 108 ILE A O 1
ATOM 888 N N . GLY A 1 109 ? -8.581 2.211 13.973 1.00 97.62 109 GLY A N 1
ATOM 889 C CA . GLY A 1 109 ? -8.017 1.889 15.287 1.00 97.62 109 GLY A CA 1
ATOM 890 C C . GLY A 1 109 ? -7.941 3.097 16.230 1.00 97.62 109 GLY A C 1
ATOM 891 O O . GLY A 1 109 ? -8.244 2.975 17.419 1.00 97.62 109 GLY A O 1
ATOM 892 N N . ILE A 1 110 ? -7.621 4.289 15.712 1.00 97.88 110 ILE A N 1
ATOM 893 C CA . ILE A 1 110 ? -7.676 5.534 16.497 1.00 97.88 110 ILE A CA 1
ATOM 894 C C . ILE A 1 110 ? -9.114 5.824 16.952 1.00 97.88 110 ILE A C 1
ATOM 896 O O . ILE A 1 110 ? -9.331 6.077 18.138 1.00 97.88 110 ILE A O 1
ATOM 900 N N . LEU A 1 111 ? -10.092 5.759 16.040 1.00 97.06 111 LEU A N 1
ATOM 901 C CA . LEU A 1 111 ? -11.511 5.998 16.351 1.00 97.06 111 LEU A CA 1
ATOM 902 C C . LEU A 1 111 ? -12.066 4.970 17.345 1.00 97.06 111 LEU A C 1
ATOM 904 O O . LEU A 1 111 ? -12.821 5.319 18.258 1.00 97.06 111 LEU A O 1
ATOM 908 N N . TYR A 1 112 ? -11.649 3.715 17.203 1.00 96.56 112 TYR A N 1
ATOM 909 C CA . TYR A 1 112 ? -11.966 2.634 18.122 1.00 96.56 112 TYR A CA 1
ATOM 910 C C . TYR A 1 112 ? -11.478 2.976 19.533 1.00 96.56 112 TYR A C 1
ATOM 912 O O . TYR A 1 112 ? -12.276 3.039 20.465 1.00 96.56 112 TYR A O 1
ATOM 920 N N . ASN A 1 113 ? -10.190 3.301 19.690 1.00 95.31 113 ASN A N 1
ATOM 921 C CA . ASN A 1 113 ? -9.602 3.64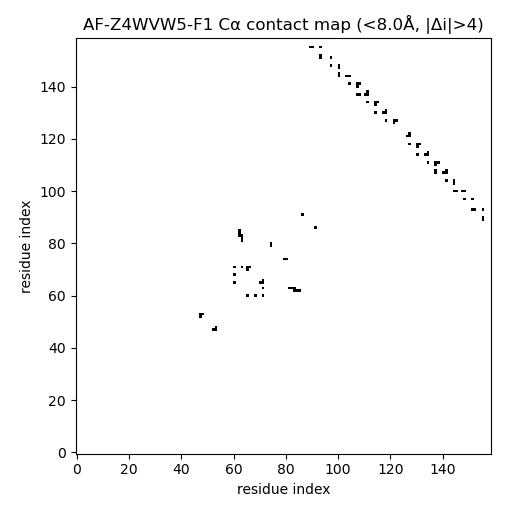2 20.988 1.00 95.31 113 ASN A CA 1
ATOM 922 C C . ASN A 1 113 ? -10.248 4.890 21.616 1.00 95.31 113 ASN A C 1
ATOM 924 O O . ASN A 1 113 ? -10.507 4.926 22.817 1.00 95.31 113 ASN A O 1
ATOM 928 N N . GLN A 1 114 ? -10.550 5.911 20.809 1.00 93.75 114 GLN A N 1
ATOM 929 C CA . GLN A 1 114 ? -11.285 7.092 21.271 1.00 93.75 114 GLN A CA 1
ATOM 930 C C . GLN A 1 114 ? -12.665 6.720 21.823 1.00 93.75 114 GLN A C 1
ATOM 932 O O . GLN A 1 114 ? -13.055 7.210 22.881 1.00 93.75 114 GLN A O 1
ATOM 937 N N . THR A 1 115 ? -13.375 5.818 21.146 1.00 93.38 115 THR A N 1
ATOM 938 C CA . THR A 1 115 ? -14.701 5.352 21.569 1.00 93.38 115 THR A CA 1
ATOM 939 C C . THR A 1 115 ? -14.624 4.532 22.858 1.00 93.38 115 THR A C 1
ATOM 941 O O . THR A 1 115 ? -15.428 4.758 23.757 1.00 93.38 115 THR A O 1
ATOM 944 N N . VAL A 1 116 ? -13.618 3.660 23.011 1.00 92.38 116 VAL A N 1
ATOM 945 C CA . VAL A 1 116 ? -13.365 2.926 24.270 1.00 92.38 116 VAL A CA 1
ATOM 946 C C . VAL A 1 116 ? -13.133 3.888 25.434 1.00 92.38 116 VAL A C 1
ATOM 948 O O . VAL A 1 116 ? -13.749 3.746 26.490 1.00 92.38 116 VAL A O 1
ATOM 951 N N . LYS A 1 117 ? -12.270 4.894 25.245 1.00 91.38 117 LYS A N 1
ATOM 952 C CA . LYS A 1 117 ? -11.991 5.902 26.278 1.00 91.38 117 LYS A CA 1
ATOM 953 C C . LYS A 1 117 ? -13.243 6.683 26.662 1.00 91.38 117 LYS A C 1
ATOM 955 O O . LYS A 1 117 ? -13.459 6.905 27.847 1.00 91.38 117 LYS A O 1
ATOM 960 N N . ALA A 1 118 ? -14.063 7.053 25.676 1.00 89.25 118 ALA A N 1
ATOM 961 C CA . ALA A 1 118 ? -15.329 7.733 25.912 1.00 89.25 118 ALA A CA 1
ATOM 962 C C . ALA A 1 118 ? -16.281 6.864 26.749 1.00 89.25 118 ALA A C 1
ATOM 964 O O . ALA A 1 118 ? -16.799 7.334 27.757 1.00 89.25 118 ALA A O 1
ATOM 965 N N . ILE A 1 119 ? -16.456 5.583 26.406 1.00 89.31 119 ILE A N 1
ATOM 966 C CA . ILE A 1 119 ? -17.294 4.655 27.188 1.00 89.31 119 ILE A CA 1
ATOM 967 C C . ILE A 1 119 ? -16.845 4.614 28.653 1.00 89.31 119 ILE A C 1
ATOM 969 O O . ILE A 1 119 ? -17.682 4.707 29.546 1.00 89.31 119 ILE A O 1
ATOM 973 N N . ASN A 1 120 ? -15.534 4.543 28.899 1.00 82.75 120 ASN A N 1
ATOM 974 C CA . ASN A 1 120 ? -14.976 4.483 30.251 1.00 82.75 120 ASN A CA 1
ATOM 975 C C . ASN A 1 120 ? -15.169 5.781 31.067 1.00 82.75 120 ASN A C 1
ATOM 977 O O . ASN A 1 120 ? -14.977 5.774 32.279 1.00 82.75 120 ASN A O 1
ATOM 981 N N . SER A 1 121 ? -15.526 6.899 30.427 1.00 85.19 121 SER A N 1
ATOM 982 C CA . SER A 1 121 ? -15.693 8.205 31.078 1.00 85.19 121 SER A CA 1
ATOM 983 C C . SER A 1 121 ? -17.149 8.645 31.275 1.00 85.19 121 SER A C 1
ATOM 985 O O . SER A 1 121 ? -17.384 9.661 31.922 1.00 85.19 121 SER A O 1
ATOM 987 N N . TYR A 1 122 ? -18.134 7.943 30.704 1.00 79.88 122 TYR A N 1
ATOM 988 C CA . TYR A 1 122 ? -19.546 8.342 30.768 1.00 79.88 122 TYR A CA 1
ATOM 989 C C . TYR A 1 122 ? -20.340 7.538 31.804 1.00 79.88 122 TYR A C 1
ATOM 991 O O . TYR A 1 122 ? -20.179 6.331 31.939 1.00 79.88 122 TYR A O 1
ATOM 999 N N . HIS A 1 123 ? -21.285 8.204 32.476 1.00 73.50 123 HIS A N 1
ATOM 1000 C CA . HIS A 1 123 ? -22.149 7.595 33.502 1.00 73.50 123 HIS A CA 1
ATOM 1001 C C . HIS A 1 123 ? -23.567 7.254 33.008 1.00 73.50 123 HIS A C 1
ATOM 1003 O O . HIS A 1 123 ? -24.368 6.692 33.750 1.00 73.50 123 HIS A O 1
ATOM 1009 N N . SER A 1 124 ? -23.907 7.597 31.759 1.00 86.62 124 SER A N 1
ATOM 1010 C CA . SER A 1 124 ? -25.228 7.315 31.187 1.00 86.62 124 SER A CA 1
ATOM 1011 C C . SER A 1 124 ? -25.224 6.018 30.384 1.00 86.62 124 SER A C 1
ATOM 1013 O O . SER A 1 124 ? -24.532 5.907 29.370 1.00 86.62 124 SER A O 1
ATOM 1015 N N . VAL A 1 125 ? -26.080 5.074 30.782 1.00 84.56 125 VAL A N 1
ATOM 1016 C CA . VAL A 1 125 ? -26.265 3.777 30.107 1.00 84.56 125 VAL A CA 1
ATOM 1017 C C . VAL A 1 125 ? -26.648 3.954 28.633 1.00 84.56 125 VAL A C 1
ATOM 1019 O O . VAL A 1 125 ? -26.095 3.287 27.762 1.00 84.56 125 VAL A O 1
ATOM 1022 N N . LYS A 1 126 ? -27.540 4.907 28.324 1.00 86.75 126 LYS A N 1
ATOM 1023 C CA . LYS A 1 126 ? -27.998 5.164 26.947 1.00 86.75 126 LYS A CA 1
ATOM 1024 C C . LYS A 1 126 ? -26.866 5.671 26.048 1.00 86.75 126 LYS A C 1
ATOM 1026 O O . LYS A 1 126 ? -26.774 5.268 24.892 1.00 86.75 126 LYS A O 1
ATOM 1031 N N . ALA A 1 127 ? -25.993 6.530 26.576 1.00 86.44 127 ALA A N 1
ATOM 1032 C CA . ALA A 1 127 ? -24.829 7.021 25.840 1.00 86.44 127 ALA A CA 1
ATOM 1033 C C . ALA A 1 127 ? -23.796 5.906 25.607 1.00 86.44 127 ALA A C 1
ATOM 1035 O O . ALA A 1 127 ? -23.301 5.757 24.490 1.00 86.44 127 ALA A O 1
ATOM 1036 N N . ALA A 1 128 ? -23.530 5.086 26.630 1.00 88.75 128 ALA A N 1
ATOM 1037 C CA . ALA A 1 128 ? -22.630 3.941 26.521 1.00 88.75 128 ALA A CA 1
ATOM 1038 C C . ALA A 1 128 ? -23.119 2.926 25.471 1.00 88.75 128 ALA A C 1
ATOM 1040 O O . ALA A 1 128 ? -22.327 2.455 24.659 1.00 88.75 128 ALA A O 1
ATOM 1041 N N . GLN A 1 129 ? -24.427 2.659 25.409 1.00 89.62 129 GLN A N 1
ATOM 1042 C CA . GLN A 1 129 ? -25.014 1.738 24.431 1.00 89.62 129 GLN A CA 1
ATOM 1043 C C . GLN A 1 129 ? -24.806 2.199 22.979 1.00 89.62 129 GLN A C 1
ATOM 1045 O O . GLN A 1 129 ? -24.423 1.399 22.128 1.00 89.62 129 GLN A O 1
ATOM 1050 N N . VAL A 1 130 ? -24.987 3.493 22.693 1.00 90.69 130 VAL A N 1
ATOM 1051 C CA . VAL A 1 130 ? -24.715 4.059 21.356 1.00 90.69 130 VAL A CA 1
ATOM 1052 C C . VAL A 1 130 ? -23.231 3.945 20.994 1.00 90.69 130 VAL A C 1
ATOM 1054 O O . VAL A 1 130 ? -22.883 3.665 19.848 1.00 90.69 130 VAL A O 1
ATOM 1057 N N . MET A 1 131 ? -22.333 4.152 21.958 1.00 91.75 131 MET A N 1
ATOM 1058 C CA . MET A 1 131 ? -20.894 4.017 21.722 1.00 91.75 131 MET A CA 1
ATOM 1059 C C . MET A 1 131 ? -20.481 2.562 21.483 1.00 91.75 131 MET A C 1
ATOM 1061 O O . MET A 1 131 ? -19.645 2.321 20.618 1.00 91.75 131 MET A O 1
ATOM 1065 N N . LEU A 1 132 ? -21.099 1.598 22.171 1.00 92.56 132 LEU A N 1
ATOM 1066 C CA . LEU A 1 132 ? -20.884 0.170 21.924 1.00 92.56 132 LEU A CA 1
ATOM 1067 C C . LEU A 1 132 ? -21.299 -0.234 20.503 1.00 92.56 132 LEU A C 1
ATOM 1069 O O . LEU A 1 132 ? -20.548 -0.937 19.835 1.00 92.56 132 LEU A O 1
ATOM 1073 N N . GLN A 1 133 ? -22.422 0.281 19.992 1.00 94.50 133 GLN A N 1
ATOM 1074 C CA . GLN A 1 133 ? -22.826 0.046 18.597 1.00 94.50 133 GLN A CA 1
ATOM 1075 C C . GLN A 1 133 ? -21.803 0.596 17.593 1.00 94.50 133 GLN A C 1
ATOM 1077 O O . GLN A 1 133 ? -21.494 -0.047 16.593 1.00 94.50 133 GLN A O 1
ATOM 1082 N N . ARG A 1 134 ? -21.232 1.779 17.854 1.00 94.38 134 ARG A N 1
ATOM 1083 C CA . ARG A 1 134 ? -20.150 2.326 17.013 1.00 94.38 134 ARG A CA 1
ATOM 1084 C C . ARG A 1 134 ? -18.892 1.468 17.081 1.00 94.38 134 ARG A C 1
ATOM 1086 O O . ARG A 1 134 ? -18.226 1.277 16.069 1.00 94.38 134 ARG A O 1
ATOM 1093 N N . LEU A 1 135 ? -18.572 0.954 18.264 1.00 95.19 135 LEU A N 1
ATOM 1094 C CA . LEU A 1 135 ? -17.429 0.078 18.477 1.00 95.19 135 LEU A CA 1
ATOM 1095 C C . LEU A 1 135 ? -17.553 -1.213 17.654 1.00 95.19 135 LEU A C 1
ATOM 1097 O O . LEU A 1 135 ? -16.609 -1.590 16.965 1.00 95.19 135 LEU A O 1
ATOM 1101 N N . GLU A 1 136 ? -18.736 -1.828 17.655 1.00 96.25 136 GLU A N 1
ATOM 1102 C CA . GLU A 1 136 ? -19.066 -2.990 16.823 1.00 96.25 136 GLU A CA 1
ATOM 1103 C C . GLU A 1 136 ? -18.897 -2.683 15.327 1.00 96.25 136 GLU A C 1
ATOM 1105 O O . GLU A 1 136 ? -18.257 -3.443 14.598 1.00 96.25 136 GLU A O 1
ATOM 1110 N N . GLN A 1 137 ? -19.380 -1.523 14.870 1.00 97.50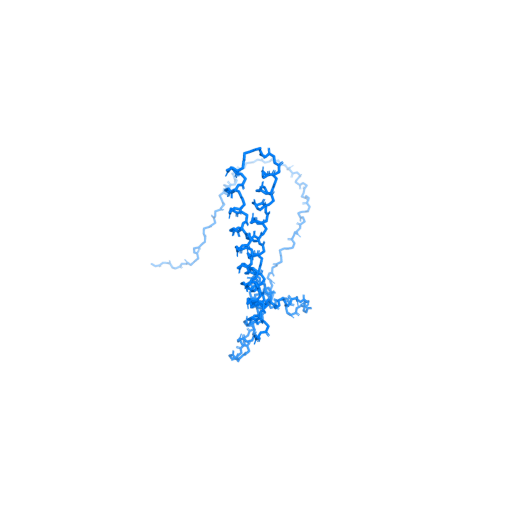 137 GLN A N 1
ATOM 1111 C CA . GLN A 1 137 ? -19.200 -1.083 13.484 1.00 97.50 137 GLN A CA 1
ATOM 1112 C C . GLN A 1 137 ? -17.723 -0.909 13.108 1.00 97.50 137 GLN A C 1
ATOM 1114 O O . GLN A 1 137 ? -17.328 -1.271 11.999 1.00 97.50 137 GLN A O 1
ATOM 1119 N N . TYR A 1 138 ? -16.895 -0.361 14.001 1.00 97.50 138 TYR A N 1
ATOM 1120 C CA . TYR A 1 138 ? -15.456 -0.245 13.764 1.00 97.50 138 TYR A CA 1
ATOM 1121 C C . TYR A 1 138 ? -14.776 -1.615 13.710 1.00 97.50 138 TYR A C 1
ATOM 1123 O O . TYR A 1 138 ? -13.971 -1.837 12.806 1.00 97.50 138 TYR A O 1
ATOM 1131 N N . SER A 1 139 ? -15.133 -2.548 14.599 1.00 96.69 139 SER A N 1
ATOM 1132 C CA . SER A 1 139 ? -14.644 -3.934 14.544 1.00 96.69 139 SER A CA 1
ATOM 1133 C C . SER A 1 139 ? -14.959 -4.587 13.200 1.00 96.69 139 SER A C 1
ATOM 1135 O O . SER A 1 139 ? -14.071 -5.153 12.565 1.00 96.69 139 SER A O 1
ATOM 1137 N N . GLN A 1 140 ? -16.196 -4.449 12.715 1.00 98.12 140 GLN A N 1
ATOM 1138 C CA . GLN A 1 140 ? -16.606 -5.021 11.433 1.00 98.12 140 GLN A CA 1
ATOM 1139 C C . GLN A 1 140 ? -15.824 -4.426 10.252 1.00 98.12 140 GLN A C 1
ATOM 1141 O O . GLN A 1 140 ? -15.443 -5.144 9.322 1.00 98.12 140 GLN A O 1
ATOM 1146 N N . GLN A 1 141 ? -15.550 -3.118 10.284 1.00 97.94 141 GLN A N 1
ATOM 1147 C CA . GLN A 1 141 ? -14.731 -2.466 9.261 1.00 97.94 141 GLN A CA 1
ATOM 1148 C C . GLN A 1 141 ? -13.278 -2.952 9.290 1.00 97.94 141 GLN A C 1
ATOM 1150 O O . GLN A 1 141 ? -12.718 -3.211 8.226 1.00 97.94 141 GLN A O 1
ATOM 1155 N N . ILE A 1 142 ? -12.680 -3.120 10.476 1.00 97.44 142 ILE A N 1
ATOM 1156 C CA . ILE A 1 142 ? -11.321 -3.667 10.621 1.00 97.44 142 ILE A CA 1
ATOM 1157 C C . ILE A 1 142 ? -11.253 -5.073 10.018 1.00 97.44 142 ILE A C 1
ATOM 1159 O O . ILE A 1 142 ? -10.410 -5.310 9.157 1.00 97.44 142 ILE A O 1
ATOM 1163 N N . ILE A 1 143 ? -12.190 -5.959 10.375 1.00 97.69 143 ILE A N 1
ATOM 1164 C CA . ILE A 1 143 ? -12.263 -7.325 9.827 1.00 97.69 143 ILE A CA 1
ATOM 1165 C C . ILE A 1 143 ? -12.353 -7.294 8.296 1.00 97.69 143 ILE A C 1
ATOM 1167 O O . ILE A 1 143 ? -11.659 -8.040 7.608 1.00 97.69 143 ILE A O 1
ATOM 1171 N N . THR A 1 144 ? -13.179 -6.403 7.746 1.00 98.19 144 THR A N 1
ATOM 1172 C CA . THR A 1 144 ? -13.343 -6.265 6.291 1.00 98.19 144 THR A CA 1
ATOM 1173 C C . THR A 1 144 ? -12.039 -5.826 5.613 1.00 98.19 144 THR A C 1
ATOM 1175 O O . THR A 1 144 ? -11.659 -6.380 4.581 1.00 98.19 144 THR A O 1
ATOM 1178 N N . LEU A 1 145 ? -11.323 -4.855 6.188 1.00 98.12 145 LEU A N 1
ATOM 1179 C CA . LEU A 1 145 ? -10.032 -4.391 5.666 1.00 98.12 145 LEU A CA 1
ATOM 1180 C C . LEU A 1 145 ? -8.951 -5.476 5.758 1.00 98.12 145 LEU A C 1
ATOM 1182 O O . LEU A 1 145 ? -8.159 -5.637 4.828 1.00 98.12 145 LEU A O 1
ATOM 1186 N N . GLU A 1 146 ? -8.933 -6.250 6.841 1.00 97.56 146 GLU A N 1
ATOM 1187 C CA . GLU A 1 146 ? -8.017 -7.381 7.005 1.00 97.56 146 GLU A CA 1
ATOM 1188 C C . GLU A 1 146 ? -8.285 -8.478 5.969 1.00 97.56 146 GLU A C 1
ATOM 1190 O O . GLU A 1 146 ? -7.351 -8.968 5.333 1.00 97.56 146 GLU A O 1
ATOM 1195 N N . GLN A 1 147 ? -9.553 -8.808 5.709 1.00 98.25 147 GLN A N 1
ATOM 1196 C CA . GLN A 1 147 ? -9.932 -9.748 4.650 1.00 98.25 147 GLN A CA 1
ATOM 1197 C C . GLN A 1 147 ? -9.482 -9.267 3.265 1.00 98.25 147 GLN A C 1
ATOM 1199 O O . GLN A 1 147 ? -8.955 -10.056 2.476 1.00 98.25 147 GLN A O 1
ATOM 1204 N N . GLN A 1 148 ? -9.621 -7.971 2.973 1.00 98.06 148 GLN A N 1
ATOM 1205 C CA . GLN A 1 148 ? -9.109 -7.380 1.733 1.00 98.06 148 GLN A CA 1
ATOM 1206 C C . GLN A 1 148 ? -7.582 -7.485 1.638 1.00 98.06 148 GLN A C 1
ATOM 1208 O O . GLN A 1 148 ? -7.061 -7.821 0.573 1.00 98.06 148 GLN A O 1
ATOM 1213 N N . ALA A 1 149 ? -6.857 -7.252 2.736 1.00 97.75 149 ALA A N 1
ATOM 1214 C CA . ALA A 1 149 ? -5.401 -7.386 2.777 1.00 97.75 149 ALA A CA 1
ATOM 1215 C C . ALA A 1 149 ? -4.951 -8.840 2.554 1.00 97.75 149 ALA A C 1
ATOM 1217 O O . ALA A 1 149 ? -3.992 -9.086 1.814 1.00 97.75 149 ALA A O 1
ATOM 1218 N N . ILE A 1 150 ? -5.669 -9.809 3.129 1.00 97.75 150 ILE A N 1
ATOM 1219 C CA . ILE A 1 150 ? -5.433 -11.241 2.907 1.00 97.75 150 ILE A CA 1
ATOM 1220 C C . ILE A 1 150 ? -5.660 -11.592 1.435 1.00 97.75 150 ILE A C 1
ATOM 1222 O O . ILE A 1 150 ? -4.770 -12.170 0.813 1.00 97.75 150 ILE A O 1
ATOM 1226 N N . SER A 1 151 ? -6.800 -11.200 0.855 1.00 97.50 151 SER A N 1
ATOM 1227 C CA . SER A 1 151 ? -7.105 -11.447 -0.563 1.00 97.50 151 SER A CA 1
ATOM 1228 C C . SER A 1 151 ? -6.034 -10.854 -1.476 1.00 97.50 151 SER A C 1
ATOM 1230 O O . SER A 1 151 ? -5.506 -11.549 -2.340 1.00 97.50 151 SER A O 1
ATOM 1232 N N . LEU A 1 152 ? -5.646 -9.599 -1.233 1.00 97.00 152 LEU A N 1
ATOM 1233 C CA . LEU A 1 152 ? -4.593 -8.911 -1.978 1.00 97.00 152 LEU A CA 1
ATOM 1234 C C . LEU A 1 152 ? -3.259 -9.677 -1.921 1.00 97.00 152 LEU A C 1
ATOM 1236 O O . LEU A 1 152 ? -2.561 -9.790 -2.928 1.00 97.00 152 LEU A O 1
ATOM 1240 N N . THR A 1 153 ? -2.909 -10.213 -0.751 1.00 96.50 153 THR A N 1
ATOM 1241 C CA . THR A 1 153 ? -1.675 -10.985 -0.544 1.00 96.50 153 THR A CA 1
ATOM 1242 C C . THR A 1 153 ? -1.725 -12.340 -1.246 1.00 96.50 153 THR A C 1
ATOM 1244 O O . THR A 1 153 ? -0.730 -12.769 -1.830 1.00 96.50 153 THR A O 1
ATOM 1247 N N . LEU A 1 154 ? -2.874 -13.020 -1.220 1.00 97.06 154 LEU A N 1
ATOM 1248 C CA . LEU A 1 154 ? -3.072 -14.281 -1.936 1.00 97.06 154 LEU A CA 1
ATOM 1249 C C . LEU A 1 154 ? -2.984 -14.084 -3.451 1.00 97.06 154 LEU A C 1
ATOM 1251 O O . LEU A 1 154 ? -2.323 -14.871 -4.124 1.00 97.06 154 LEU A O 1
ATOM 1255 N N . ASP A 1 155 ? -3.592 -13.024 -3.981 1.00 95.06 155 ASP A N 1
ATOM 1256 C CA . ASP A 1 155 ? -3.546 -12.707 -5.409 1.00 95.06 155 ASP A CA 1
ATOM 1257 C C . ASP A 1 155 ? -2.138 -12.340 -5.878 1.00 95.06 155 ASP A C 1
ATOM 1259 O O . ASP A 1 155 ? -1.748 -12.707 -6.983 1.00 95.06 155 ASP A O 1
ATOM 1263 N N . TYR A 1 156 ? -1.356 -11.656 -5.038 1.00 94.44 156 TYR A N 1
ATOM 1264 C CA . TYR A 1 156 ? 0.050 -11.379 -5.322 1.00 94.44 156 TYR A CA 1
ATOM 1265 C C . TYR A 1 156 ? 0.893 -12.661 -5.358 1.00 94.44 156 TYR A C 1
ATOM 1267 O O . TYR A 1 156 ? 1.704 -12.819 -6.259 1.00 94.44 156 TYR A O 1
ATOM 1275 N N . ARG A 1 157 ? 0.668 -13.604 -4.432 1.00 92.19 157 ARG A N 1
ATOM 1276 C CA . ARG A 1 157 ? 1.405 -14.883 -4.373 1.00 92.19 157 ARG A CA 1
ATOM 1277 C C . ARG A 1 157 ? 1.091 -15.857 -5.511 1.00 92.19 157 ARG A C 1
ATOM 1279 O O . ARG A 1 157 ? 1.886 -16.755 -5.754 1.00 92.19 157 ARG A O 1
ATOM 1286 N N . LYS A 1 158 ? -0.084 -15.748 -6.137 1.00 91.88 158 LYS A N 1
ATOM 1287 C CA . LYS A 1 158 ? -0.494 -16.608 -7.264 1.00 91.88 158 LYS A CA 1
ATOM 1288 C C . LYS A 1 158 ? 0.143 -16.209 -8.598 1.00 91.88 158 LYS A C 1
ATOM 1290 O O . LYS A 1 158 ? 0.025 -16.971 -9.554 1.00 91.88 158 LYS A O 1
ATOM 1295 N N . ARG A 1 159 ? 0.704 -15.004 -8.681 1.00 77.12 159 ARG A N 1
ATOM 1296 C CA . ARG A 1 159 ? 1.367 -14.476 -9.877 1.00 77.12 159 ARG A CA 1
ATOM 1297 C C . ARG A 1 159 ? 2.821 -14.916 -9.906 1.00 77.12 159 ARG A C 1
ATOM 1299 O O . ARG A 1 159 ? 3.300 -15.153 -11.033 1.00 77.12 159 ARG A O 1
#

Organism: NCBI:txid887901

Secondary structure (DSSP, 8-state):
-------------PPPPPP-------------------------------HHHHHHHHHHHHHHT-SSHHHHHHHHHTT---------HHHHHHHHHHHHHHHHHHHHHHHHHHHHHHHHH---HHHHHHHHHHHHHHHHHHHHHHHHHHHHHHHHHT-

Solvent-accessible surface area (backbone atoms only — not comparable to full-atom values): 10252 Å² total; per-residue (Å²): 141,84,89,82,85,81,95,71,86,82,89,74,90,76,80,83,82,80,92,76,84,93,73,90,76,83,74,79,72,70,79,73,77,73,72,76,73,85,79,72,80,88,85,79,86,84,83,71,90,45,68,70,57,45,52,51,52,51,52,50,43,66,51,58,70,48,94,43,73,66,57,40,52,50,36,59,74,69,65,53,87,74,80,68,73,81,74,56,65,67,59,53,52,49,54,53,53,48,52,53,46,53,54,50,46,49,55,48,49,52,54,43,53,52,43,54,54,50,48,78,72,57,91,50,69,72,60,41,52,56,44,50,55,53,44,54,53,44,52,54,49,44,53,51,48,48,52,50,51,49,51,53,51,54,58,58,72,72,108

Nearest PDB structures (foldseek):
  4afl-assembly2_F  TM=9.060E-01  e=3.790E-01  Homo sapiens
  4l0r-assembly1_B  TM=9.458E-01  e=1.779E+00  Homo sapiens
  7f6j-assembly1_C  TM=6.284E-01  e=6.216E-01  Homo sapiens
  4ilo-assembly1_A  TM=7.287E-01  e=1.892E+00  Chlamydia trachomatis L2/434/Bu